Protein AF-A0A0A2DH04-F1 (afdb_monomer_lite)

Structure (mmCIF, N/CA/C/O backbone):
data_AF-A0A0A2DH04-F1
#
_entry.id   AF-A0A0A2DH04-F1
#
loop_
_atom_site.group_PDB
_atom_site.id
_atom_site.type_symbol
_atom_site.label_atom_id
_atom_site.label_alt_id
_atom_site.label_comp_id
_atom_site.label_asym_id
_atom_site.label_entity_id
_atom_site.label_seq_id
_atom_site.pdbx_PDB_ins_code
_atom_site.Cartn_x
_atom_site.Cartn_y
_atom_site.Cartn_z
_atom_site.occupancy
_atom_site.B_iso_or_equiv
_atom_site.auth_seq_id
_atom_site.auth_comp_id
_atom_site.auth_asym_id
_atom_site.auth_atom_id
_atom_site.pdbx_PDB_model_num
ATOM 1 N N . MET A 1 1 ? 26.411 -0.078 15.760 1.00 30.67 1 MET A N 1
ATOM 2 C CA . MET A 1 1 ? 25.286 -0.977 15.422 1.00 30.67 1 MET A CA 1
ATOM 3 C C . MET A 1 1 ? 24.041 -0.116 15.272 1.00 30.67 1 MET A C 1
ATOM 5 O O . MET A 1 1 ? 23.848 0.762 16.101 1.00 30.67 1 MET A O 1
ATOM 9 N N . ALA A 1 2 ? 23.313 -0.258 14.164 1.00 30.38 2 ALA A N 1
ATOM 10 C CA . ALA A 1 2 ? 22.292 0.686 13.708 1.00 30.38 2 ALA A CA 1
ATOM 11 C C . ALA A 1 2 ? 21.068 0.741 14.642 1.00 30.38 2 ALA A C 1
ATOM 13 O O . ALA A 1 2 ? 20.436 -0.281 14.893 1.00 30.38 2 ALA A O 1
ATOM 14 N N . SER A 1 3 ? 20.728 1.934 15.133 1.00 32.66 3 SER A N 1
ATOM 15 C CA . SER A 1 3 ? 19.476 2.204 15.843 1.00 32.66 3 SER A CA 1
ATOM 16 C C . SER A 1 3 ? 18.338 2.388 14.837 1.00 32.66 3 SER A C 1
ATOM 18 O O . SER A 1 3 ? 18.465 3.144 13.871 1.00 32.66 3 SER A O 1
ATOM 20 N N . GLY A 1 4 ? 17.225 1.687 15.057 1.00 40.44 4 GLY A N 1
ATOM 21 C CA . GLY A 1 4 ? 16.024 1.803 14.240 1.00 40.44 4 GLY A CA 1
ATOM 22 C C . GLY A 1 4 ? 15.400 3.189 14.369 1.00 40.44 4 GLY A C 1
ATOM 23 O O . GLY A 1 4 ? 14.859 3.523 15.413 1.00 40.44 4 GLY A O 1
ATOM 24 N N . GLN A 1 5 ? 15.430 3.977 13.295 1.00 38.06 5 GLN A N 1
ATOM 25 C CA . GLN A 1 5 ? 14.697 5.238 13.229 1.00 38.06 5 GLN A CA 1
ATOM 26 C C . GLN A 1 5 ? 13.993 5.356 11.874 1.00 38.06 5 GLN A C 1
ATOM 28 O O . GLN A 1 5 ? 14.537 5.838 10.884 1.00 38.06 5 GLN A O 1
ATOM 33 N N . GLY A 1 6 ? 12.757 4.862 11.844 1.00 28.30 6 GLY A N 1
ATOM 34 C CA . GLY A 1 6 ? 11.781 5.115 10.782 1.00 28.30 6 GLY A CA 1
ATOM 35 C C . GLY A 1 6 ? 10.409 5.539 11.312 1.00 28.30 6 GLY A C 1
ATOM 36 O O . GLY A 1 6 ? 9.510 5.791 10.517 1.00 28.30 6 GLY A O 1
ATOM 37 N N . TYR A 1 7 ? 10.244 5.645 12.634 1.00 34.44 7 TYR A N 1
ATOM 38 C CA . TYR A 1 7 ? 9.087 6.292 13.237 1.00 34.44 7 TYR A CA 1
ATOM 39 C C . TYR A 1 7 ? 9.446 7.748 13.495 1.00 34.44 7 TYR A C 1
ATOM 41 O O . TYR A 1 7 ? 10.378 8.053 14.237 1.00 34.44 7 TYR A O 1
ATOM 49 N N . VAL A 1 8 ? 8.727 8.642 12.825 1.00 35.25 8 VAL A N 1
ATOM 50 C CA . VAL A 1 8 ? 8.743 10.058 13.164 1.00 35.25 8 VAL A CA 1
ATOM 51 C C . VAL A 1 8 ? 8.016 10.177 14.501 1.00 35.25 8 VAL A C 1
ATOM 53 O O . VAL A 1 8 ? 6.792 10.057 14.561 1.00 35.25 8 VAL A O 1
ATOM 56 N N . ASP A 1 9 ? 8.791 10.355 15.569 1.00 34.09 9 ASP A N 1
ATOM 57 C CA . ASP A 1 9 ? 8.315 10.919 16.827 1.00 34.09 9 ASP A CA 1
ATOM 58 C C . ASP A 1 9 ? 7.670 12.259 16.503 1.00 34.09 9 ASP A C 1
ATOM 60 O O . ASP A 1 9 ? 8.375 13.171 16.106 1.00 34.09 9 ASP A O 1
ATOM 64 N N . HIS A 1 10 ? 6.339 12.320 16.552 1.00 32.81 10 HIS A N 1
ATOM 65 C CA . HIS A 1 10 ? 5.496 13.472 16.908 1.00 32.81 10 HIS A CA 1
ATOM 66 C C . HIS A 1 10 ? 4.025 13.045 16.722 1.00 32.81 10 HIS A C 1
ATOM 68 O O . HIS A 1 10 ? 3.291 13.570 15.889 1.00 32.81 10 HIS A O 1
ATOM 74 N N . ALA A 1 11 ? 3.594 12.029 17.481 1.00 34.44 11 ALA A N 1
ATOM 75 C CA . ALA A 1 11 ? 2.216 11.520 17.467 1.00 34.44 11 ALA A CA 1
ATOM 76 C C . ALA A 1 11 ? 1.291 12.202 18.498 1.00 34.44 11 ALA A C 1
ATOM 78 O O . ALA A 1 11 ? 0.144 11.790 18.660 1.00 34.44 11 ALA A O 1
ATOM 79 N N . ALA A 1 12 ? 1.753 13.244 19.191 1.00 36.97 12 ALA A N 1
ATOM 80 C CA . ALA A 1 12 ? 0.974 13.932 20.215 1.00 36.97 12 ALA A CA 1
ATOM 81 C C . ALA A 1 12 ? 0.779 15.411 19.856 1.00 36.97 12 ALA A C 1
ATOM 83 O O . ALA A 1 12 ? 1.735 16.101 19.522 1.00 36.97 12 ALA A O 1
ATOM 84 N N . HIS A 1 13 ? -0.465 15.873 19.995 1.00 33.72 13 HIS A N 1
ATOM 85 C CA . HIS A 1 13 ? -0.948 17.251 19.842 1.00 33.72 13 HIS A CA 1
ATOM 86 C C . HIS A 1 13 ? -1.305 17.721 18.434 1.00 33.72 13 HIS A C 1
ATOM 88 O O . HIS A 1 13 ? -0.770 18.705 17.954 1.00 33.72 13 HIS A O 1
ATOM 94 N N . TRP A 1 14 ? -2.337 17.106 17.858 1.00 30.14 14 TRP A N 1
ATOM 95 C CA . TRP A 1 14 ? -3.587 17.841 17.626 1.00 30.14 14 TRP A CA 1
ATOM 96 C C . TRP A 1 14 ? -4.722 16.917 18.053 1.00 30.14 14 TRP A C 1
ATOM 98 O O . TRP A 1 14 ? -5.092 15.989 17.335 1.00 30.14 14 TRP A O 1
ATOM 108 N N . VAL A 1 15 ? -5.210 17.116 19.280 1.00 36.09 15 VAL A N 1
ATOM 109 C CA .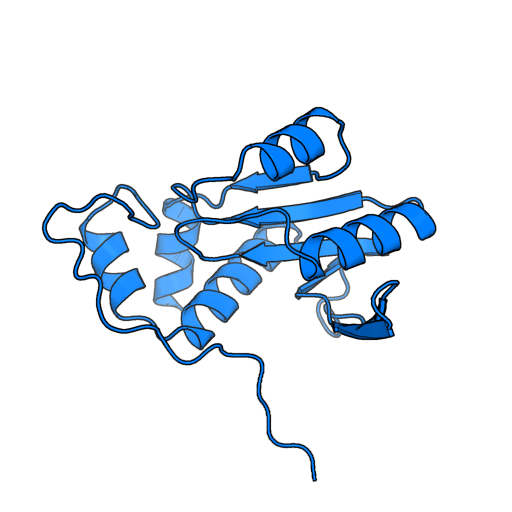 VAL A 1 15 ? -6.477 16.529 19.713 1.00 36.09 15 VAL A CA 1
ATOM 110 C C . VAL A 1 15 ? -7.510 17.061 18.735 1.00 36.09 15 VAL A C 1
ATOM 112 O O . VAL A 1 15 ? -7.796 18.255 18.697 1.00 36.09 15 VAL A O 1
ATOM 115 N N . ASP A 1 16 ? -7.998 16.179 17.879 1.00 42.16 16 ASP A N 1
ATOM 116 C CA . ASP A 1 16 ? -9.098 16.456 16.978 1.00 42.16 16 ASP A CA 1
ATOM 117 C C . ASP A 1 16 ? -10.370 16.532 17.828 1.00 42.16 16 ASP A C 1
ATOM 119 O O . ASP A 1 16 ? -11.126 15.571 17.954 1.00 42.16 16 ASP A O 1
ATOM 123 N N . VAL A 1 17 ? -10.557 17.688 18.473 1.00 37.25 17 VAL A N 1
ATOM 124 C CA . VAL A 1 17 ? -11.704 18.042 19.325 1.00 37.25 17 VAL A CA 1
ATOM 125 C C . VAL A 1 17 ? -13.036 17.964 18.545 1.00 37.25 17 VAL A C 1
ATOM 127 O O . VAL A 1 17 ? -14.104 18.091 19.135 1.00 37.25 17 VAL A O 1
ATOM 130 N N . LEU A 1 18 ? -13.004 17.691 17.231 1.00 37.62 18 LEU A N 1
ATOM 131 C CA . LEU A 1 18 ? -14.164 17.666 16.337 1.00 37.62 18 LEU A CA 1
ATOM 132 C C . LEU A 1 18 ? -14.366 16.346 15.560 1.00 37.62 18 LEU A C 1
ATOM 134 O O . LEU A 1 18 ? -15.359 16.226 14.845 1.00 37.62 18 LEU A O 1
ATOM 138 N N . GLY A 1 19 ? -13.490 15.341 15.687 1.00 41.25 19 GLY A N 1
ATOM 139 C CA . GLY A 1 19 ? -13.644 14.056 14.982 1.00 41.25 19 GLY A CA 1
ATOM 140 C C . GLY A 1 19 ? -13.476 14.124 13.452 1.00 41.25 19 GLY A C 1
ATOM 141 O O . GLY A 1 19 ? -14.138 13.391 12.721 1.00 41.25 19 GLY A O 1
ATOM 142 N N . LEU A 1 20 ? -12.601 14.993 12.950 1.00 48.94 20 LEU A N 1
ATOM 143 C CA . LEU A 1 20 ? -12.352 15.272 11.531 1.00 48.94 20 LEU A CA 1
ATOM 144 C C . LEU A 1 20 ? -11.437 14.293 10.775 1.00 48.94 20 LEU A C 1
ATOM 146 O O . LEU A 1 20 ? -11.343 14.386 9.540 1.00 48.94 20 LEU A O 1
ATOM 150 N N . ALA A 1 21 ? -10.786 13.338 11.433 1.00 60.31 21 ALA A N 1
ATOM 151 C CA . ALA A 1 21 ? -10.159 12.229 10.721 1.00 60.31 21 ALA A CA 1
ATOM 152 C C . ALA A 1 21 ? -10.198 10.924 11.520 1.00 60.31 21 ALA A C 1
ATOM 154 O O . ALA A 1 21 ? -9.394 10.708 12.426 1.00 60.31 21 ALA A O 1
ATOM 155 N N . SER A 1 22 ? -11.121 10.038 11.164 1.00 73.75 22 SER A N 1
ATOM 156 C CA . SER A 1 22 ? -11.145 8.650 11.612 1.00 73.75 22 SER A CA 1
ATOM 157 C C . SER A 1 22 ? -10.453 7.745 10.584 1.00 73.75 22 SER A C 1
ATOM 159 O O . SER A 1 22 ? -10.204 8.149 9.451 1.00 73.75 22 SER A O 1
ATOM 161 N N . HIS A 1 23 ? -10.077 6.536 10.992 1.00 83.44 23 HIS A N 1
ATOM 162 C CA . HIS A 1 23 ? -9.677 5.470 10.070 1.00 83.44 23 HIS A CA 1
ATOM 163 C C . HIS A 1 23 ? -10.909 4.755 9.491 1.00 83.44 23 HIS A C 1
ATOM 165 O O . HIS A 1 23 ? -10.858 4.253 8.371 1.00 83.44 23 HIS A O 1
ATOM 171 N N . VAL A 1 24 ? -12.003 4.727 10.261 1.00 89.31 24 VAL A N 1
ATOM 172 C CA . VAL A 1 24 ? -13.284 4.071 9.956 1.00 89.31 24 VAL A CA 1
ATOM 173 C C . VAL A 1 24 ? -14.456 4.959 10.406 1.00 89.31 24 VAL A C 1
ATOM 175 O O . VAL A 1 24 ? -14.287 5.820 11.270 1.00 89.31 24 VAL A O 1
ATOM 178 N N . LYS A 1 25 ? -15.662 4.766 9.872 1.00 89.06 25 LYS A N 1
ATOM 179 C CA . LYS A 1 25 ? -16.884 5.469 10.307 1.00 89.06 25 LYS A CA 1
ATOM 180 C C . LYS A 1 25 ? -17.449 4.895 11.605 1.00 89.06 25 LYS A C 1
ATOM 182 O O . LYS A 1 25 ? -18.000 5.641 12.419 1.00 89.06 25 LYS A O 1
ATOM 187 N N . ASN A 1 26 ? -17.318 3.585 11.827 1.00 91.50 26 ASN A N 1
ATOM 188 C CA . A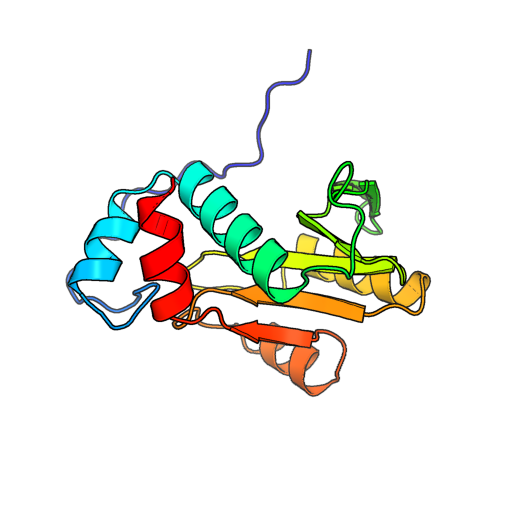SN A 1 26 ? -17.796 2.949 13.054 1.00 91.50 26 ASN A CA 1
ATOM 189 C C . ASN A 1 26 ? -17.025 3.452 14.291 1.00 91.50 26 ASN A C 1
ATOM 191 O O . ASN A 1 26 ? -15.847 3.157 14.477 1.00 91.50 26 ASN A O 1
ATOM 195 N N . LYS A 1 27 ? -17.713 4.169 15.189 1.00 89.81 27 LYS A N 1
ATOM 196 C CA . LYS A 1 27 ? -17.101 4.789 16.378 1.00 89.81 27 LYS A CA 1
ATOM 197 C C . LYS A 1 27 ? -16.522 3.785 17.379 1.00 89.81 27 LYS A C 1
ATOM 199 O O . LYS A 1 27 ? -15.527 4.096 18.026 1.00 89.81 27 LYS A O 1
ATOM 204 N N . GLN A 1 28 ? -17.133 2.611 17.544 1.00 90.94 28 GLN A N 1
ATOM 205 C CA . GLN A 1 28 ? -16.620 1.589 18.462 1.00 90.94 28 GLN A CA 1
ATOM 206 C C . GLN A 1 28 ? -15.343 0.962 17.903 1.00 90.94 28 GLN A C 1
ATOM 208 O O . GLN A 1 28 ? -14.350 0.860 18.620 1.00 90.94 28 GLN A O 1
ATOM 213 N N . LEU A 1 29 ? -15.348 0.625 16.614 1.00 91.38 29 LEU A N 1
ATOM 214 C CA . LEU A 1 29 ? -14.169 0.115 15.923 1.00 91.38 29 LEU A CA 1
ATOM 215 C C . LEU A 1 29 ? -13.044 1.160 15.894 1.00 91.38 29 LEU A C 1
ATOM 217 O O . LEU A 1 29 ? -11.891 0.838 16.156 1.00 91.38 29 LEU A O 1
ATOM 221 N N . GLN A 1 30 ? -13.383 2.433 15.676 1.00 91.25 30 GLN A N 1
ATOM 222 C CA . GLN A 1 30 ? -12.434 3.543 15.739 1.00 91.25 30 GLN A CA 1
ATOM 223 C C . GLN A 1 30 ? -11.746 3.635 17.109 1.00 91.25 30 GLN A C 1
ATOM 225 O O . GLN A 1 30 ? -10.535 3.815 17.157 1.00 91.25 30 GLN A O 1
ATOM 230 N N . ARG A 1 31 ? -12.479 3.451 18.217 1.00 90.38 31 ARG A N 1
ATOM 231 C CA . ARG A 1 31 ? -11.881 3.421 19.566 1.00 90.38 31 ARG A CA 1
ATOM 232 C C . ARG A 1 31 ? -10.904 2.262 19.748 1.00 90.38 31 ARG A C 1
ATOM 234 O O . ARG A 1 31 ? -9.864 2.455 20.365 1.00 90.38 31 ARG A O 1
ATOM 241 N N . GLN A 1 32 ? -11.223 1.082 19.213 1.00 92.12 32 GLN A N 1
ATOM 242 C CA . GLN A 1 32 ? -10.310 -0.065 19.253 1.00 92.12 32 GLN A CA 1
ATOM 243 C C . GLN A 1 32 ? -9.035 0.227 18.457 1.00 92.12 32 GLN A C 1
ATOM 245 O O . GLN A 1 32 ? -7.938 0.004 18.952 1.00 92.12 32 GLN A O 1
ATOM 250 N N . ILE A 1 33 ? -9.173 0.809 17.263 1.00 89.19 33 ILE A N 1
ATOM 251 C CA . ILE A 1 33 ? -8.044 1.242 16.432 1.00 89.19 33 ILE A CA 1
ATOM 252 C C . ILE A 1 33 ? -7.200 2.302 17.148 1.00 89.19 33 ILE A C 1
ATOM 254 O O . ILE A 1 33 ? -5.976 2.248 17.090 1.00 89.19 33 ILE A O 1
ATOM 258 N N . ASP A 1 34 ? -7.818 3.287 17.799 1.00 88.69 34 ASP A N 1
ATOM 259 C CA . ASP A 1 34 ? -7.095 4.357 18.493 1.00 88.69 34 ASP A CA 1
ATOM 260 C C . ASP A 1 34 ? -6.299 3.851 19.701 1.00 88.69 34 ASP A C 1
ATOM 262 O O . ASP A 1 34 ? -5.286 4.457 20.042 1.00 88.69 34 ASP A O 1
ATOM 266 N N . ALA A 1 35 ? -6.701 2.721 20.289 1.00 89.81 35 ALA A N 1
ATOM 267 C CA . ALA A 1 35 ? -5.951 2.042 21.342 1.00 89.81 35 ALA A CA 1
ATOM 268 C C . ALA A 1 35 ? -4.726 1.258 20.825 1.00 89.81 35 ALA A C 1
ATOM 270 O O . ALA A 1 35 ? -3.871 0.878 21.624 1.00 89.81 35 ALA A O 1
ATOM 271 N N . LEU A 1 36 ? -4.616 1.017 19.512 1.00 87.12 36 LEU A N 1
ATOM 272 C CA . LEU A 1 36 ? -3.472 0.320 18.925 1.00 87.12 36 LEU A CA 1
ATOM 273 C C . LEU A 1 36 ? -2.243 1.227 18.829 1.00 87.12 36 LEU A C 1
ATOM 275 O O . LEU A 1 36 ? -2.317 2.385 18.402 1.00 87.12 36 LEU A O 1
ATOM 279 N N . THR A 1 37 ? -1.079 0.647 19.109 1.00 88.00 37 THR A N 1
ATOM 280 C CA . THR A 1 37 ? 0.216 1.270 18.816 1.00 88.00 37 THR A CA 1
ATOM 281 C C . THR A 1 37 ? 0.417 1.445 17.303 1.00 88.00 37 THR A C 1
ATOM 283 O O . THR A 1 37 ? -0.192 0.727 16.500 1.00 88.00 37 THR A O 1
ATOM 286 N N . PRO A 1 38 ? 1.301 2.359 16.866 1.00 84.00 38 PRO A N 1
ATOM 287 C CA . PRO A 1 38 ? 1.652 2.490 15.451 1.00 84.00 38 PRO A CA 1
ATOM 288 C C . PRO A 1 38 ? 2.097 1.168 14.806 1.00 84.00 38 PRO A C 1
ATOM 290 O O . PRO A 1 38 ? 1.709 0.874 13.677 1.00 84.00 38 PRO A O 1
ATOM 293 N N . GLN A 1 39 ? 2.845 0.342 15.540 1.00 84.50 39 GLN A N 1
ATOM 294 C CA . GLN A 1 39 ? 3.315 -0.965 15.087 1.00 84.50 39 GLN A CA 1
ATOM 295 C C . GLN A 1 39 ? 2.149 -1.939 14.883 1.00 84.50 39 GLN A C 1
ATOM 297 O O . GLN A 1 39 ? 2.073 -2.584 13.840 1.00 84.50 39 GLN A O 1
ATOM 302 N N . GLN A 1 40 ? 1.204 -1.996 15.827 1.00 89.44 40 GLN A N 1
ATOM 303 C CA . GLN A 1 40 ? -0.000 -2.824 15.697 1.00 89.44 40 GLN A CA 1
ATOM 304 C C . GLN A 1 40 ? -0.889 -2.370 14.535 1.00 89.44 40 GLN A C 1
ATOM 306 O O . GLN A 1 40 ? -1.443 -3.208 13.833 1.00 89.44 40 GLN A O 1
ATOM 311 N N . LYS A 1 41 ? -0.991 -1.061 14.272 1.00 88.31 41 LYS A N 1
ATOM 312 C CA . LYS A 1 41 ? -1.701 -0.543 13.087 1.00 88.31 41 LYS A CA 1
ATOM 313 C C . LYS A 1 41 ? -1.027 -0.966 11.780 1.00 88.31 41 LYS A C 1
ATOM 315 O O . LYS A 1 41 ? -1.720 -1.270 10.812 1.00 88.31 41 LYS A O 1
ATOM 320 N N . GLY A 1 42 ? 0.307 -1.001 11.754 1.00 86.81 42 GLY A N 1
ATOM 321 C CA . GLY A 1 42 ? 1.071 -1.557 10.635 1.00 86.81 42 GLY A CA 1
ATOM 322 C C . GLY A 1 42 ? 0.773 -3.043 10.424 1.00 86.81 42 GLY A C 1
ATOM 323 O O . GLY A 1 42 ? 0.375 -3.433 9.331 1.00 86.81 42 GLY A O 1
ATOM 324 N N . ALA A 1 43 ? 0.865 -3.847 11.487 1.00 90.62 43 ALA A N 1
ATOM 325 C CA . ALA A 1 43 ? 0.578 -5.283 11.442 1.00 90.62 43 ALA A CA 1
ATOM 326 C C . ALA A 1 43 ? -0.872 -5.589 11.024 1.00 90.62 43 ALA A C 1
ATOM 328 O O . ALA A 1 43 ? -1.102 -6.483 10.213 1.00 90.62 43 ALA A O 1
ATOM 329 N N . LEU A 1 44 ? -1.839 -4.808 11.516 1.00 91.88 44 LEU A N 1
ATOM 330 C CA . LEU A 1 44 ? -3.241 -4.870 11.099 1.00 91.88 44 LEU A CA 1
ATOM 331 C C . LEU A 1 44 ? -3.379 -4.680 9.585 1.00 91.88 44 LEU A C 1
ATOM 333 O O . LEU A 1 44 ? -4.050 -5.462 8.915 1.00 91.88 44 LEU A O 1
ATOM 337 N N . GLY A 1 45 ? -2.742 -3.634 9.051 1.00 91.81 45 GLY A N 1
ATOM 338 C CA . GLY A 1 45 ? -2.786 -3.331 7.627 1.00 91.81 45 GLY A CA 1
ATOM 339 C C . GLY A 1 45 ? -2.153 -4.426 6.773 1.00 91.81 45 GLY A C 1
ATOM 340 O O . GLY A 1 45 ? -2.747 -4.833 5.775 1.00 91.81 45 GLY A O 1
ATOM 341 N N . GLU A 1 46 ? -0.995 -4.938 7.190 1.00 93.00 46 GLU A N 1
ATOM 342 C CA . GLU A 1 46 ? -0.307 -6.035 6.508 1.00 93.00 46 GLU A CA 1
ATOM 343 C C . GLU A 1 46 ? -1.120 -7.334 6.541 1.00 93.00 46 GLU A C 1
ATOM 345 O O . GLU A 1 46 ? -1.233 -7.994 5.514 1.00 93.00 46 GLU A O 1
ATOM 350 N N . SER A 1 47 ? -1.736 -7.684 7.674 1.00 94.81 47 SER A N 1
ATOM 351 C CA . SER A 1 47 ? -2.578 -8.883 7.785 1.00 94.81 47 SER A CA 1
ATOM 352 C C . SER A 1 47 ? -3.774 -8.820 6.835 1.00 94.81 47 SER A C 1
ATOM 354 O O . SER A 1 47 ? -4.033 -9.769 6.104 1.00 94.81 47 SER A O 1
ATOM 356 N N . ILE A 1 48 ? -4.462 -7.676 6.771 1.00 95.44 48 ILE A N 1
ATOM 357 C CA . ILE A 1 48 ? -5.587 -7.495 5.843 1.00 95.44 48 ILE A CA 1
ATOM 358 C C . ILE A 1 48 ? -5.111 -7.549 4.385 1.00 95.44 48 ILE A C 1
ATOM 360 O O . ILE A 1 48 ? -5.813 -8.079 3.523 1.00 95.44 48 ILE A O 1
ATOM 364 N N . ALA A 1 49 ? -3.927 -7.009 4.083 1.00 94.62 49 ALA A N 1
ATOM 365 C CA . ALA A 1 49 ? -3.357 -7.110 2.745 1.00 94.62 49 ALA A CA 1
ATOM 366 C C . ALA A 1 49 ? -3.003 -8.560 2.388 1.00 94.62 49 ALA A C 1
ATOM 368 O O . ALA A 1 49 ? -3.322 -8.990 1.284 1.00 94.62 49 ALA A O 1
ATOM 369 N N . LYS A 1 50 ? -2.434 -9.340 3.314 1.00 95.50 50 LYS A N 1
ATOM 370 C CA . LYS A 1 50 ? -2.171 -10.773 3.103 1.00 95.50 50 LYS A CA 1
ATOM 371 C C . LYS A 1 50 ? -3.451 -11.531 2.767 1.00 95.50 50 LYS A C 1
ATOM 373 O O . LYS A 1 50 ? -3.465 -12.254 1.779 1.00 95.50 50 LYS A O 1
ATOM 378 N N . ASP A 1 51 ? -4.539 -11.274 3.490 1.00 95.06 51 ASP A N 1
ATOM 379 C CA . ASP A 1 51 ? -5.846 -11.864 3.178 1.00 95.06 51 ASP A CA 1
ATOM 380 C C . ASP A 1 51 ? -6.366 -11.423 1.799 1.00 95.06 51 ASP A C 1
ATOM 382 O O . ASP A 1 51 ? -6.908 -12.221 1.038 1.00 95.06 51 ASP A O 1
ATOM 386 N N . THR A 1 52 ? -6.184 -10.145 1.453 1.00 95.75 52 THR A N 1
ATOM 387 C CA . THR A 1 52 ? -6.632 -9.573 0.170 1.00 95.75 52 THR A CA 1
ATOM 388 C C . THR A 1 52 ? -5.900 -10.193 -1.024 1.00 95.75 52 THR A C 1
ATOM 390 O O . THR A 1 52 ? -6.495 -10.390 -2.083 1.00 95.75 52 THR A O 1
ATOM 393 N N . PHE A 1 53 ? -4.615 -10.508 -0.856 1.00 97.12 53 PHE A N 1
ATOM 394 C CA . PHE A 1 53 ? -3.749 -11.076 -1.891 1.00 97.12 53 PHE A CA 1
ATOM 395 C C . PHE A 1 53 ? -3.439 -12.562 -1.658 1.00 97.12 53 PHE A C 1
ATOM 397 O O . PHE A 1 53 ? -2.443 -13.069 -2.174 1.00 97.12 53 PHE A O 1
ATOM 404 N N . ALA A 1 54 ? -4.273 -13.272 -0.894 1.00 96.62 54 ALA A N 1
ATOM 405 C CA . ALA A 1 54 ? -4.047 -14.673 -0.548 1.00 96.62 54 ALA A CA 1
ATOM 406 C C . ALA A 1 54 ? -3.794 -15.541 -1.796 1.00 96.62 54 ALA A C 1
ATOM 408 O O . ALA A 1 54 ? -4.456 -15.391 -2.827 1.00 96.62 54 ALA A O 1
ATOM 409 N N . GLY A 1 55 ? -2.800 -16.431 -1.710 1.00 97.00 55 GLY A N 1
ATOM 410 C CA . GLY A 1 55 ? -2.377 -17.299 -2.815 1.00 97.00 55 GLY A CA 1
ATOM 411 C C . GLY A 1 55 ? -1.586 -16.608 -3.936 1.00 97.00 55 GLY A C 1
ATOM 412 O O . GLY A 1 55 ? -1.230 -17.264 -4.913 1.00 97.00 55 GLY A O 1
ATOM 413 N N . GLN A 1 56 ? -1.296 -15.306 -3.825 1.00 97.88 56 GLN A N 1
ATOM 414 C CA . GLN A 1 56 ? -0.568 -14.544 -4.851 1.00 97.88 56 GLN A CA 1
ATOM 415 C C . GLN A 1 56 ? 0.867 -14.182 -4.454 1.00 97.88 56 GLN A C 1
ATOM 417 O O . GLN A 1 56 ? 1.531 -13.477 -5.207 1.00 97.88 56 GLN A O 1
ATOM 422 N N . PHE A 1 57 ? 1.357 -14.639 -3.304 1.00 97.62 57 PHE A N 1
ATOM 423 C CA . PHE A 1 57 ? 2.712 -14.387 -2.805 1.00 97.62 57 PHE A CA 1
ATOM 424 C C . PHE A 1 57 ? 3.254 -15.626 -2.078 1.00 97.62 57 PHE A C 1
ATOM 426 O O . PHE A 1 57 ? 2.487 -16.530 -1.745 1.00 97.62 57 PHE A O 1
ATOM 433 N N . ASP A 1 58 ? 4.563 -15.668 -1.825 1.00 95.44 58 ASP A N 1
ATOM 434 C CA . ASP A 1 58 ? 5.170 -16.674 -0.947 1.00 95.44 58 ASP A CA 1
ATOM 435 C C . ASP A 1 58 ? 4.861 -16.337 0.519 1.00 95.44 58 ASP A C 1
ATOM 437 O O . ASP A 1 58 ? 5.397 -15.377 1.074 1.00 95.44 58 ASP A O 1
ATOM 441 N N . GLU A 1 59 ? 3.997 -17.125 1.161 1.00 92.81 59 GLU A N 1
ATOM 442 C CA . GLU A 1 59 ? 3.615 -16.922 2.563 1.00 92.81 59 GLU A CA 1
ATOM 443 C C . GLU A 1 59 ? 4.790 -17.051 3.540 1.00 92.81 59 GLU A C 1
ATOM 445 O O . GLU A 1 59 ? 4.784 -16.395 4.585 1.00 92.81 59 GLU A O 1
ATOM 450 N N . ALA A 1 60 ? 5.810 -17.848 3.205 1.00 92.88 60 ALA A N 1
ATOM 451 C CA . ALA A 1 60 ? 6.995 -17.996 4.041 1.00 92.88 60 ALA A CA 1
ATOM 452 C C . ALA A 1 60 ? 7.917 -16.771 3.940 1.00 92.88 60 ALA A C 1
ATOM 454 O O . ALA A 1 60 ? 8.560 -16.403 4.924 1.00 92.88 60 ALA A O 1
ATOM 455 N N . ASN A 1 61 ? 7.958 -16.118 2.774 1.00 93.31 61 ASN A N 1
ATOM 456 C CA . ASN A 1 61 ? 8.824 -14.969 2.502 1.00 93.31 61 ASN A CA 1
ATOM 457 C C . ASN A 1 61 ? 8.067 -13.848 1.768 1.00 93.31 61 ASN A C 1
ATOM 459 O O . ASN A 1 61 ? 8.397 -13.510 0.630 1.00 93.31 61 ASN A O 1
ATOM 463 N N . PRO A 1 62 ? 7.074 -13.210 2.412 1.00 93.75 62 PRO A N 1
ATOM 464 C CA . PRO A 1 62 ? 6.200 -12.258 1.732 1.00 93.75 62 PRO A CA 1
ATOM 465 C C . PRO A 1 62 ? 6.907 -10.949 1.369 1.00 93.75 62 PRO A C 1
ATOM 467 O O . PRO A 1 62 ? 6.430 -10.218 0.510 1.00 93.75 62 PRO A O 1
ATOM 470 N N . ARG A 1 63 ? 8.024 -10.612 2.023 1.00 95.06 63 ARG A N 1
ATOM 471 C CA . ARG A 1 63 ? 8.713 -9.327 1.857 1.00 95.06 63 ARG A CA 1
ATOM 472 C C . ARG A 1 63 ? 9.941 -9.470 0.969 1.00 95.06 63 ARG A C 1
ATOM 474 O O . ARG A 1 63 ? 10.738 -10.382 1.164 1.00 95.06 63 ARG A O 1
ATOM 481 N N . SER A 1 64 ? 10.157 -8.499 0.089 1.00 93.25 64 SER A N 1
ATOM 482 C CA . SER A 1 64 ? 11.404 -8.345 -0.658 1.00 93.25 64 SER A CA 1
ATOM 483 C C . SER A 1 64 ? 12.067 -7.007 -0.341 1.00 93.25 64 SER A C 1
ATOM 485 O O . SER A 1 64 ? 11.444 -6.091 0.207 1.00 93.25 64 SER A O 1
ATOM 487 N N . SER A 1 65 ? 13.354 -6.895 -0.672 1.00 95.50 65 SER A N 1
ATOM 488 C CA . SER A 1 65 ? 14.107 -5.649 -0.556 1.00 95.50 65 SER A CA 1
ATOM 489 C C . SER A 1 65 ? 14.648 -5.202 -1.906 1.00 95.50 65 SER A C 1
ATOM 491 O O . SER A 1 65 ? 15.138 -6.037 -2.664 1.00 95.50 65 SER A O 1
ATOM 493 N N . TYR A 1 66 ? 14.651 -3.896 -2.167 1.00 92.62 66 TYR A N 1
ATOM 494 C CA . TYR A 1 66 ? 15.181 -3.317 -3.404 1.00 92.62 66 TYR A CA 1
ATOM 495 C C . TYR A 1 66 ? 15.959 -2.022 -3.143 1.00 92.62 66 TYR A C 1
ATOM 497 O O . TYR A 1 66 ? 15.756 -1.331 -2.137 1.00 92.62 66 TYR A O 1
ATOM 505 N N . ALA A 1 67 ? 16.865 -1.691 -4.065 1.00 93.88 67 ALA A N 1
ATOM 506 C CA . ALA A 1 67 ? 17.580 -0.421 -4.075 1.00 93.88 67 ALA A CA 1
ATOM 507 C C . ALA A 1 67 ? 16.719 0.634 -4.780 1.00 93.88 67 ALA A C 1
ATOM 509 O O . ALA A 1 67 ? 16.497 0.562 -5.986 1.00 93.88 67 ALA A O 1
ATOM 510 N N . ALA A 1 68 ? 16.208 1.607 -4.030 1.00 91.06 68 ALA A N 1
ATOM 511 C CA . ALA A 1 68 ? 15.339 2.629 -4.591 1.00 91.06 68 ALA A CA 1
ATOM 512 C C . ALA A 1 68 ? 16.104 3.704 -5.369 1.00 91.06 68 ALA A C 1
ATOM 514 O O . ALA A 1 68 ? 17.258 4.014 -5.072 1.00 91.06 68 ALA A O 1
ATOM 515 N N . ILE A 1 69 ? 15.396 4.381 -6.278 1.00 88.69 69 ILE A N 1
ATOM 516 C CA . ILE A 1 69 ? 15.901 5.551 -7.015 1.00 88.69 69 ILE A CA 1
ATOM 517 C C . ILE A 1 69 ? 16.329 6.704 -6.095 1.00 88.69 69 ILE A C 1
ATOM 519 O O . ILE A 1 69 ? 17.166 7.519 -6.470 1.00 88.69 69 ILE A O 1
ATOM 523 N N . SER A 1 70 ? 15.791 6.766 -4.873 1.00 86.06 70 SER A N 1
ATOM 524 C CA . SER A 1 70 ? 16.225 7.712 -3.842 1.00 86.06 70 SER A CA 1
ATOM 525 C C . SER A 1 70 ? 17.575 7.368 -3.194 1.00 86.06 70 SER A C 1
ATOM 527 O O . SER A 1 70 ? 18.028 8.103 -2.317 1.00 86.06 70 SER A O 1
ATOM 529 N N . GLY A 1 71 ? 18.202 6.248 -3.571 1.00 87.94 71 GLY A N 1
ATOM 530 C CA . GLY A 1 71 ? 19.440 5.733 -2.980 1.00 87.94 71 GLY A CA 1
ATOM 531 C C . GLY A 1 71 ? 19.242 4.981 -1.658 1.00 87.94 71 GLY A C 1
ATOM 532 O O . GLY A 1 71 ? 20.217 4.597 -1.018 1.00 87.94 71 GLY A O 1
ATOM 533 N N . LYS A 1 72 ? 17.993 4.773 -1.223 1.00 90.19 72 LYS A N 1
ATOM 534 C CA . LYS A 1 72 ? 17.659 4.043 0.009 1.00 90.19 72 LYS A CA 1
ATOM 535 C C . LYS A 1 72 ? 17.329 2.585 -0.292 1.00 90.19 72 LYS A C 1
ATOM 537 O O . LYS A 1 72 ? 16.602 2.303 -1.240 1.00 90.19 72 LYS A O 1
ATOM 542 N N . THR A 1 73 ? 17.753 1.669 0.573 1.00 93.38 73 THR A N 1
ATOM 543 C CA . THR A 1 73 ? 17.198 0.310 0.579 1.00 93.38 73 THR A CA 1
ATOM 544 C C . THR A 1 73 ? 15.778 0.350 1.132 1.00 93.38 73 THR A C 1
ATOM 546 O O . THR A 1 73 ? 15.527 0.936 2.190 1.00 93.38 73 THR A O 1
ATOM 549 N N . ARG A 1 74 ? 14.839 -0.256 0.409 1.00 92.81 74 ARG A N 1
ATOM 550 C CA . ARG A 1 74 ? 13.435 -0.385 0.805 1.00 92.81 74 ARG A CA 1
ATOM 551 C C . ARG A 1 74 ? 13.096 -1.845 1.038 1.00 92.81 74 ARG A C 1
ATOM 553 O O . ARG A 1 74 ? 13.733 -2.719 0.462 1.00 92.81 74 ARG A O 1
ATOM 560 N N . ILE A 1 75 ? 12.102 -2.076 1.885 1.00 93.88 75 ILE A N 1
ATOM 561 C CA . ILE A 1 75 ? 11.514 -3.388 2.147 1.00 93.88 75 ILE A CA 1
ATOM 562 C C .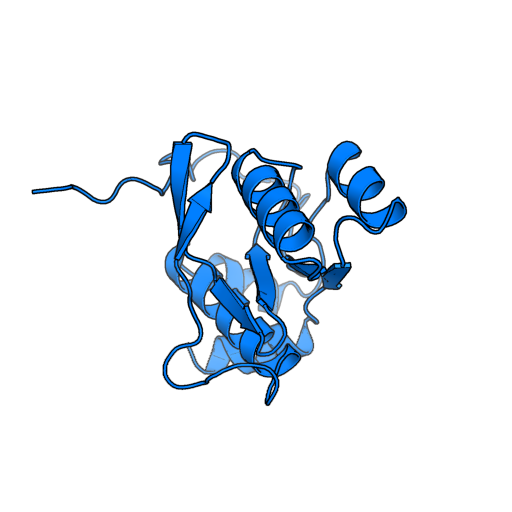 ILE A 1 75 ? 10.017 -3.236 1.903 1.00 93.88 75 ILE A C 1
ATOM 564 O O . ILE A 1 75 ? 9.428 -2.290 2.425 1.00 93.88 75 ILE A O 1
ATOM 568 N N . THR A 1 76 ? 9.442 -4.122 1.096 1.00 94.12 76 THR A N 1
ATOM 569 C CA . THR A 1 76 ? 8.003 -4.147 0.807 1.00 94.12 76 THR A CA 1
ATOM 570 C C . THR A 1 76 ? 7.223 -4.736 1.977 1.00 94.12 76 THR A C 1
ATOM 572 O O . THR A 1 76 ? 7.746 -5.616 2.664 1.00 94.12 76 THR A O 1
ATOM 575 N N . ASP A 1 77 ? 5.945 -4.385 2.121 1.00 94.38 77 ASP A N 1
ATOM 576 C CA . ASP A 1 77 ? 5.048 -5.138 3.010 1.00 94.38 77 ASP A CA 1
ATOM 577 C C . ASP A 1 77 ? 4.723 -6.522 2.421 1.00 94.38 77 ASP A C 1
ATOM 579 O O . ASP A 1 77 ? 4.790 -7.520 3.138 1.00 94.38 77 ASP A O 1
ATOM 583 N N . ILE A 1 78 ? 4.418 -6.593 1.115 1.00 96.88 78 ILE A N 1
ATOM 584 C CA . ILE A 1 78 ? 4.257 -7.853 0.367 1.00 96.88 78 ILE A CA 1
ATOM 585 C C . ILE A 1 78 ? 4.813 -7.691 -1.057 1.00 96.88 78 ILE A C 1
ATOM 587 O O . ILE A 1 78 ? 4.647 -6.646 -1.685 1.00 96.88 78 ILE A O 1
ATOM 591 N N . THR A 1 79 ? 5.450 -8.734 -1.580 1.00 97.94 79 THR A N 1
ATOM 592 C CA . THR A 1 79 ? 5.798 -8.901 -2.995 1.00 97.94 79 THR A CA 1
ATOM 593 C C . THR A 1 79 ? 5.016 -10.077 -3.558 1.00 97.94 79 THR A C 1
ATOM 595 O O . THR A 1 79 ? 5.081 -11.182 -3.026 1.00 97.94 79 THR A O 1
ATOM 598 N N . LEU A 1 80 ? 4.254 -9.836 -4.621 1.00 98.19 80 LEU A N 1
ATOM 599 C CA . LEU A 1 80 ? 3.466 -10.870 -5.282 1.00 98.19 80 LEU A CA 1
ATOM 600 C C . LEU A 1 80 ? 4.343 -11.712 -6.221 1.00 98.19 80 LEU A C 1
ATOM 602 O O . LEU A 1 80 ? 5.402 -11.280 -6.672 1.00 98.19 80 LEU A O 1
ATOM 606 N N . ASN A 1 81 ? 3.864 -12.900 -6.584 1.00 97.00 81 ASN A N 1
ATOM 607 C CA . ASN A 1 81 ? 4.553 -13.859 -7.454 1.00 97.00 81 ASN A CA 1
ATOM 608 C C . ASN A 1 81 ? 4.878 -13.287 -8.846 1.00 97.00 81 ASN A C 1
ATOM 610 O O . ASN A 1 81 ? 5.804 -13.746 -9.510 1.00 97.00 81 ASN A O 1
ATOM 614 N N . ASN A 1 82 ? 4.130 -12.274 -9.292 1.00 96.62 82 ASN A N 1
ATOM 615 C CA . ASN A 1 82 ? 4.365 -11.546 -10.539 1.00 96.62 82 ASN A CA 1
ATOM 616 C C . ASN A 1 82 ? 5.233 -10.284 -10.359 1.00 96.62 82 ASN A C 1
ATOM 618 O O . ASN A 1 82 ? 5.216 -9.427 -11.237 1.00 96.62 82 ASN A O 1
ATOM 622 N N . GLN A 1 83 ? 5.945 -10.163 -9.233 1.00 96.56 83 GLN A N 1
ATOM 623 C CA . GLN A 1 83 ? 6.797 -9.026 -8.850 1.00 96.56 83 GLN A CA 1
ATOM 624 C C . GLN A 1 83 ? 6.034 -7.736 -8.509 1.00 96.56 83 GLN A C 1
ATOM 626 O O . GLN A 1 83 ? 6.641 -6.721 -8.185 1.00 96.56 83 GLN A O 1
ATOM 631 N N . SER A 1 84 ? 4.697 -7.749 -8.504 1.00 98.06 84 SER A N 1
ATOM 632 C CA . SER A 1 84 ? 3.941 -6.591 -8.027 1.00 98.06 84 SER A CA 1
ATOM 633 C C . SER A 1 84 ? 4.248 -6.305 -6.558 1.00 98.06 84 SER A C 1
ATOM 635 O O . SER A 1 84 ? 4.333 -7.212 -5.727 1.00 98.06 84 SER A O 1
ATOM 637 N N . ILE A 1 85 ? 4.351 -5.023 -6.227 1.00 98.06 85 ILE A N 1
ATOM 638 C CA . ILE A 1 85 ? 4.621 -4.555 -4.867 1.00 98.06 85 ILE A CA 1
ATOM 639 C C . ILE A 1 85 ? 3.301 -4.182 -4.212 1.00 98.06 85 ILE A C 1
ATOM 641 O O . ILE A 1 85 ? 2.521 -3.425 -4.788 1.00 98.06 85 ILE A O 1
ATOM 645 N N . VAL A 1 86 ? 3.074 -4.653 -2.989 1.00 98.19 86 VAL A N 1
ATOM 646 C CA . VAL A 1 86 ? 1.966 -4.213 -2.142 1.00 98.19 86 VAL A CA 1
ATOM 647 C C . VAL A 1 86 ? 2.522 -3.456 -0.946 1.00 98.19 86 VAL A C 1
ATOM 649 O O . VAL A 1 86 ? 3.389 -3.942 -0.219 1.00 98.19 86 VAL A O 1
ATOM 652 N N . GLU A 1 87 ? 1.990 -2.261 -0.730 1.00 96.56 87 GLU A N 1
ATOM 653 C CA . GLU A 1 87 ? 2.303 -1.405 0.406 1.00 96.56 87 GLU A CA 1
ATOM 654 C C . GLU A 1 87 ? 1.024 -1.028 1.139 1.00 96.56 87 GLU A C 1
ATOM 656 O O . GLU A 1 87 ? 0.016 -0.643 0.542 1.00 96.56 87 GLU A O 1
ATOM 661 N N . THR A 1 88 ? 1.075 -1.103 2.459 1.00 95.75 88 THR A N 1
ATOM 662 C CA . THR A 1 88 ? -0.056 -0.861 3.342 1.00 95.75 88 THR A CA 1
ATOM 663 C C . THR A 1 88 ? 0.168 0.417 4.134 1.00 95.75 88 THR A C 1
ATOM 665 O O . THR A 1 88 ? 1.278 0.738 4.573 1.00 95.75 88 THR A O 1
ATOM 668 N N . LYS A 1 89 ? -0.886 1.222 4.274 1.00 90.50 89 LYS A N 1
ATOM 669 C CA . LYS A 1 89 ? -0.841 2.487 5.013 1.00 90.50 89 LYS A CA 1
ATOM 670 C C . LYS A 1 89 ? -2.111 2.651 5.835 1.00 90.50 89 LYS A C 1
ATOM 672 O O . LYS A 1 89 ? -3.140 3.132 5.359 1.00 90.50 89 LYS A O 1
ATOM 677 N N . PHE A 1 90 ? -2.016 2.294 7.112 1.00 88.31 90 PHE A N 1
ATOM 678 C CA . PHE A 1 90 ? -3.099 2.470 8.074 1.00 88.31 90 PHE A CA 1
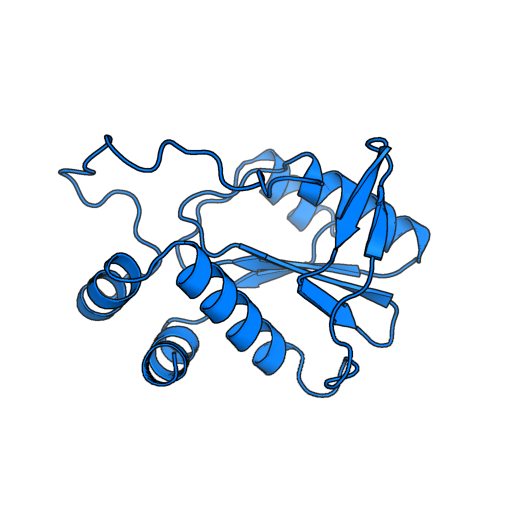ATOM 679 C C . PHE A 1 90 ? -3.052 3.870 8.709 1.00 88.31 90 PHE A C 1
ATOM 681 O O . PHE A 1 90 ? -2.762 4.052 9.890 1.00 88.31 90 PHE A O 1
ATOM 688 N N . VAL A 1 91 ? -3.291 4.898 7.893 1.00 87.56 91 VAL A N 1
ATOM 689 C CA . VAL A 1 91 ? -3.145 6.314 8.272 1.00 87.56 91 VAL A CA 1
ATOM 690 C C . VAL A 1 91 ? -4.394 7.120 7.938 1.00 87.56 91 VAL A C 1
ATOM 692 O O . VAL A 1 91 ? -5.188 6.742 7.085 1.00 87.56 91 VAL A O 1
ATOM 695 N N . LYS A 1 92 ? -4.567 8.267 8.592 1.00 87.88 92 LYS A N 1
ATOM 696 C CA . LYS A 1 92 ? -5.697 9.180 8.348 1.00 87.88 92 LYS A CA 1
ATOM 697 C C . LYS A 1 92 ? -5.564 9.970 7.043 1.00 87.88 92 LYS A C 1
ATOM 699 O O . LYS A 1 92 ? -6.558 10.326 6.418 1.00 87.88 92 LYS A O 1
ATOM 704 N N . LYS A 1 93 ? -4.330 10.263 6.629 1.00 91.00 93 LYS A N 1
ATOM 705 C CA . LYS A 1 93 ? -4.015 10.987 5.396 1.00 91.00 93 LYS A CA 1
ATOM 706 C C . LYS A 1 93 ? -2.792 10.365 4.744 1.00 91.00 93 LYS A C 1
ATOM 708 O O . LYS A 1 93 ? -1.805 10.123 5.431 1.00 91.00 93 LYS A O 1
ATOM 713 N N . GLN A 1 94 ? -2.842 10.169 3.431 1.00 94.00 94 GLN A N 1
ATOM 714 C CA . GLN A 1 94 ? -1.727 9.635 2.655 1.00 94.00 94 GLN A CA 1
ATOM 715 C C . GLN A 1 94 ? -1.391 10.568 1.489 1.00 94.00 94 GLN A C 1
ATOM 717 O O . GLN A 1 94 ? -2.251 10.952 0.694 1.00 94.00 94 GLN A O 1
ATOM 722 N N . GLY A 1 95 ? -0.118 10.955 1.407 1.00 93.88 95 GLY A N 1
ATOM 723 C CA . GLY A 1 95 ? 0.432 11.739 0.302 1.00 93.88 95 GLY A CA 1
ATOM 724 C C . GLY A 1 95 ? 1.196 10.879 -0.705 1.00 93.88 95 GLY A C 1
ATOM 725 O O . GLY A 1 95 ? 1.537 9.736 -0.403 1.00 93.88 95 GLY A O 1
ATOM 726 N N . LEU A 1 96 ? 1.543 11.443 -1.865 1.00 95.06 96 LEU A N 1
ATOM 727 C CA . LEU A 1 96 ? 2.516 10.835 -2.783 1.00 95.06 96 LEU A CA 1
ATOM 728 C C . LEU A 1 96 ? 3.949 11.048 -2.256 1.00 95.06 96 LEU A C 1
ATOM 730 O O . LEU A 1 96 ? 4.666 11.958 -2.679 1.00 95.06 96 LEU A O 1
ATOM 734 N N . THR A 1 97 ? 4.339 10.249 -1.262 1.00 94.88 97 THR A N 1
ATOM 735 C CA . THR A 1 97 ? 5.632 10.372 -0.569 1.00 94.88 97 THR A CA 1
ATOM 736 C C . THR A 1 97 ? 6.791 9.843 -1.415 1.00 94.88 97 THR A C 1
ATOM 738 O O . THR A 1 97 ? 6.585 9.124 -2.391 1.00 94.88 97 THR A O 1
ATOM 741 N N . SER A 1 98 ? 8.032 10.155 -1.025 1.00 93.31 98 SER A N 1
ATOM 742 C CA . SER A 1 98 ? 9.226 9.587 -1.671 1.00 93.31 98 SER A CA 1
ATOM 743 C C . SER A 1 98 ? 9.256 8.059 -1.616 1.00 93.31 98 SER A C 1
ATOM 745 O O . SER A 1 98 ? 9.632 7.439 -2.598 1.00 93.31 98 SER A O 1
ATOM 747 N N . GLN A 1 99 ? 8.786 7.447 -0.524 1.00 91.31 99 GLN A N 1
ATOM 748 C CA . GLN A 1 99 ? 8.673 5.988 -0.424 1.00 91.31 99 GLN A CA 1
ATOM 749 C C . GLN A 1 99 ? 7.673 5.409 -1.435 1.00 91.31 99 GLN A C 1
ATOM 751 O O . GLN A 1 99 ? 7.979 4.399 -2.057 1.00 91.31 99 GLN A O 1
ATOM 756 N N . LEU A 1 100 ? 6.506 6.042 -1.634 1.00 95.44 100 LEU A N 1
ATOM 757 C CA . LEU A 1 100 ? 5.562 5.567 -2.654 1.00 95.44 100 LEU A CA 1
ATOM 758 C C . LEU A 1 100 ? 6.146 5.739 -4.061 1.00 95.44 100 LEU A C 1
ATOM 760 O O . LEU A 1 100 ? 6.031 4.841 -4.882 1.00 95.44 100 LEU A O 1
ATOM 764 N N . LYS A 1 101 ? 6.820 6.863 -4.332 1.00 97.25 101 LYS A N 1
ATOM 765 C CA . LYS A 1 101 ? 7.492 7.099 -5.622 1.00 97.25 101 LYS A CA 1
ATOM 766 C C . LYS A 1 101 ? 8.583 6.066 -5.903 1.00 97.25 101 LYS A C 1
ATOM 768 O O . LYS A 1 101 ? 8.675 5.595 -7.030 1.00 97.25 101 LYS A O 1
ATOM 773 N N . ASP A 1 102 ? 9.368 5.706 -4.887 1.00 97.00 102 ASP A N 1
ATOM 774 C CA . ASP A 1 102 ? 10.377 4.649 -4.976 1.00 97.00 102 ASP A CA 1
ATOM 775 C C . ASP A 1 102 ? 9.736 3.310 -5.377 1.00 97.00 102 ASP A C 1
ATOM 777 O O . ASP A 1 102 ? 10.201 2.664 -6.312 1.00 97.00 102 ASP A O 1
ATOM 781 N N . GLY A 1 103 ? 8.637 2.928 -4.719 1.00 96.94 103 GLY A N 1
ATOM 782 C CA . GLY A 1 103 ? 7.923 1.685 -5.016 1.00 96.94 103 GLY A CA 1
ATOM 783 C C . GLY A 1 103 ? 7.245 1.675 -6.388 1.00 96.94 103 GLY A C 1
ATOM 784 O O . GLY A 1 103 ? 7.335 0.682 -7.103 1.00 96.94 103 GLY A O 1
ATOM 785 N N . ILE A 1 104 ? 6.629 2.788 -6.799 1.00 97.88 104 ILE A N 1
ATOM 786 C CA . ILE A 1 104 ? 6.043 2.942 -8.142 1.00 97.88 104 ILE A CA 1
ATOM 787 C C . ILE A 1 104 ? 7.130 2.802 -9.213 1.00 97.88 104 ILE A C 1
ATOM 789 O O . ILE A 1 104 ? 6.931 2.120 -10.217 1.00 97.88 104 ILE A O 1
ATOM 793 N N . ALA A 1 105 ? 8.289 3.435 -9.006 1.00 97.56 105 ALA A N 1
ATOM 794 C CA . ALA A 1 105 ? 9.410 3.338 -9.932 1.00 97.56 105 ALA A CA 1
ATOM 795 C C . ALA A 1 105 ? 9.951 1.903 -10.024 1.00 97.56 105 ALA A C 1
ATOM 797 O O . ALA A 1 105 ? 10.205 1.438 -11.135 1.00 97.56 105 ALA A O 1
ATOM 798 N N . GLN A 1 106 ? 10.069 1.201 -8.891 1.00 97.38 106 GLN A N 1
ATOM 799 C CA . GLN A 1 106 ? 10.497 -0.199 -8.853 1.00 97.38 106 GLN A CA 1
ATOM 800 C C . GLN A 1 106 ? 9.523 -1.108 -9.609 1.00 97.38 106 GLN A C 1
ATOM 802 O O . GLN A 1 106 ? 9.932 -1.788 -10.546 1.00 97.38 106 GLN A O 1
ATOM 807 N N . ALA A 1 107 ? 8.229 -1.055 -9.276 1.00 97.12 107 ALA A N 1
ATOM 808 C CA . ALA A 1 107 ? 7.213 -1.866 -9.944 1.00 97.12 107 ALA A CA 1
ATOM 809 C C . ALA A 1 107 ? 7.188 -1.597 -11.458 1.00 97.12 107 ALA A C 1
ATOM 811 O O . ALA A 1 107 ? 7.150 -2.523 -12.266 1.00 97.12 107 ALA A O 1
ATOM 812 N N . LYS A 1 108 ? 7.315 -0.327 -11.869 1.00 96.94 108 LYS A N 1
ATOM 813 C CA . LYS A 1 108 ? 7.411 0.044 -13.286 1.00 96.94 108 LYS A CA 1
ATOM 814 C C . LYS A 1 108 ? 8.645 -0.554 -13.969 1.00 96.94 108 LYS A C 1
ATOM 816 O O . LYS A 1 108 ? 8.533 -1.000 -15.110 1.00 96.94 108 LYS A O 1
ATOM 821 N N . ALA A 1 109 ? 9.806 -0.551 -13.313 1.00 96.19 109 ALA A N 1
ATOM 822 C CA . ALA A 1 109 ? 11.031 -1.143 -13.855 1.00 96.19 109 ALA A CA 1
ATOM 823 C C . ALA A 1 109 ? 10.891 -2.661 -14.063 1.00 96.19 109 ALA A C 1
ATOM 825 O O . ALA A 1 109 ? 11.367 -3.193 -15.065 1.00 96.19 109 ALA A O 1
ATOM 826 N N . GLU A 1 110 ? 10.162 -3.328 -13.170 1.00 95.69 110 GLU A N 1
ATOM 827 C CA . GLU A 1 110 ? 9.848 -4.761 -13.232 1.00 95.69 110 GLU A CA 1
ATOM 828 C C . GLU A 1 110 ? 8.668 -5.088 -14.162 1.00 95.69 110 GLU A C 1
ATOM 830 O O . GLU A 1 110 ? 8.333 -6.252 -14.361 1.00 95.69 110 GLU A O 1
ATOM 835 N N . LYS A 1 111 ? 8.049 -4.074 -14.787 1.00 97.00 111 LYS A N 1
ATOM 836 C CA . LYS A 1 111 ? 6.811 -4.210 -15.578 1.00 97.00 111 LYS A CA 1
ATOM 837 C C . LYS A 1 111 ? 5.663 -4.844 -14.773 1.00 97.00 111 LYS A C 1
ATOM 839 O O . LYS A 1 111 ? 4.797 -5.506 -15.343 1.00 97.00 111 LYS A O 1
ATOM 844 N N . ALA A 1 112 ? 5.654 -4.608 -13.465 1.00 97.31 112 ALA A N 1
ATOM 845 C CA . ALA A 1 112 ? 4.659 -5.071 -12.513 1.00 97.31 112 ALA A CA 1
ATOM 846 C C . ALA A 1 112 ? 3.810 -3.901 -11.979 1.00 97.31 112 ALA A C 1
ATOM 848 O O . ALA A 1 112 ? 4.021 -2.736 -12.329 1.00 97.31 112 ALA A O 1
ATOM 849 N N . ALA A 1 113 ? 2.819 -4.205 -11.140 1.00 98.19 113 ALA A N 1
ATOM 850 C CA . ALA A 1 113 ? 1.929 -3.200 -10.567 1.00 98.19 113 ALA A CA 1
ATOM 851 C C . ALA A 1 113 ? 2.374 -2.766 -9.163 1.00 98.19 113 ALA A C 1
ATOM 853 O O . ALA A 1 113 ? 2.924 -3.547 -8.387 1.00 98.19 113 ALA A O 1
ATOM 854 N N . TYR A 1 114 ? 2.075 -1.513 -8.818 1.00 98.56 114 TYR A N 1
ATOM 855 C CA . TYR A 1 114 ? 2.206 -1.002 -7.458 1.00 98.56 114 TYR A CA 1
ATOM 856 C C . TYR A 1 114 ? 0.824 -0.909 -6.806 1.00 98.56 114 TYR A C 1
ATOM 858 O O . TYR A 1 114 ? -0.010 -0.092 -7.205 1.00 98.56 114 TYR A O 1
ATOM 866 N N . HIS A 1 115 ? 0.576 -1.750 -5.808 1.00 98.62 115 HIS A N 1
ATOM 867 C CA . HIS A 1 115 ? -0.666 -1.807 -5.051 1.00 98.62 115 HIS A CA 1
ATOM 868 C C . HIS A 1 115 ? -0.523 -1.016 -3.749 1.00 98.62 115 HIS A C 1
ATOM 870 O O . HIS A 1 115 ? 0.364 -1.283 -2.939 1.00 98.62 115 HIS A O 1
ATOM 876 N N . LEU A 1 116 ? -1.427 -0.065 -3.517 1.00 98.25 116 LEU A N 1
ATOM 877 C CA . LEU A 1 116 ? -1.508 0.679 -2.261 1.00 98.25 116 LEU A CA 1
ATOM 878 C C . LEU A 1 116 ? -2.787 0.288 -1.524 1.00 98.25 116 LEU A C 1
ATOM 880 O O . LEU A 1 116 ? -3.874 0.516 -2.044 1.00 98.25 116 LEU A O 1
ATOM 884 N N . VAL A 1 117 ? -2.669 -0.240 -0.307 1.00 97.81 117 VAL A N 1
ATOM 885 C CA . VAL A 1 117 ? -3.809 -0.595 0.549 1.00 97.81 117 VAL A CA 1
ATOM 886 C C . VAL A 1 117 ? -3.934 0.417 1.689 1.00 97.81 117 VAL A C 1
ATOM 888 O O . VAL A 1 117 ? -2.993 0.602 2.462 1.00 97.81 117 VAL A O 1
ATOM 891 N N . THR A 1 118 ? -5.087 1.073 1.831 1.00 96.12 118 THR A N 1
ATOM 892 C CA . THR A 1 118 ? -5.317 2.080 2.888 1.00 96.12 118 THR A CA 1
ATOM 893 C C . THR A 1 118 ? -6.536 1.777 3.751 1.00 96.12 118 THR A C 1
ATOM 895 O O . THR A 1 118 ? -7.410 1.003 3.363 1.00 96.12 118 THR A O 1
ATOM 898 N N . ALA A 1 119 ? -6.622 2.426 4.916 1.00 93.88 119 ALA A N 1
ATOM 899 C CA . ALA A 1 119 ? -7.828 2.393 5.743 1.00 93.88 119 ALA A CA 1
ATOM 900 C C . ALA A 1 119 ? -9.032 3.046 5.011 1.00 93.88 119 ALA A C 1
ATOM 902 O O . ALA A 1 119 ? -8.810 3.879 4.123 1.00 93.88 119 ALA A O 1
ATOM 903 N N . PRO A 1 120 ? -10.287 2.698 5.379 1.00 93.38 120 PRO A N 1
ATOM 904 C CA . PRO A 1 120 ? -11.505 3.168 4.711 1.00 93.38 120 PRO A CA 1
ATOM 905 C C . PRO A 1 120 ? -11.577 4.675 4.497 1.00 93.38 120 PRO A C 1
ATOM 907 O O . PRO A 1 120 ? -11.856 5.148 3.401 1.00 93.38 120 PRO A O 1
ATOM 910 N N . GLU A 1 121 ? -11.281 5.430 5.550 1.00 93.44 121 GLU A N 1
ATOM 911 C CA . GLU A 1 121 ? -11.458 6.881 5.559 1.00 93.44 121 GLU A CA 1
ATOM 912 C C . GLU A 1 121 ? -10.131 7.632 5.334 1.00 93.44 121 GLU A C 1
ATOM 914 O O . GLU A 1 121 ? -10.024 8.830 5.615 1.00 93.44 121 GLU A O 1
ATOM 919 N N . THR A 1 122 ? -9.090 6.952 4.828 1.00 92.75 122 THR A N 1
ATOM 920 C CA . THR A 1 122 ? -7.805 7.594 4.521 1.00 92.75 122 THR A CA 1
ATOM 921 C C . THR A 1 122 ? -7.983 8.665 3.445 1.00 92.75 122 THR A C 1
ATOM 923 O O . THR A 1 122 ? -8.266 8.382 2.283 1.00 92.75 122 THR A O 1
ATOM 926 N N . LYS A 1 123 ? -7.712 9.923 3.800 1.00 93.56 123 LYS A N 1
ATOM 927 C CA . LYS A 1 123 ? -7.736 11.047 2.856 1.00 93.56 123 LYS A CA 1
ATOM 928 C C . LYS A 1 123 ? -6.490 11.025 1.968 1.00 93.56 123 LYS A C 1
ATOM 930 O O . LYS A 1 123 ? -5.373 11.229 2.451 1.00 93.56 123 LYS A O 1
ATOM 935 N N . LEU A 1 124 ? -6.668 10.826 0.666 1.00 94.12 124 LEU A N 1
ATOM 936 C CA . LEU A 1 124 ? -5.570 10.842 -0.304 1.00 94.12 124 LEU A CA 1
ATOM 937 C C . LEU A 1 124 ? -5.286 12.266 -0.792 1.00 94.12 124 LEU A C 1
ATOM 939 O O . LEU A 1 124 ? -6.205 13.030 -1.080 1.00 94.12 124 LEU A O 1
ATOM 943 N N . SER A 1 125 ? -4.013 12.640 -0.912 1.00 96.12 125 SER A N 1
ATOM 944 C CA . SER A 1 125 ? -3.629 13.921 -1.525 1.00 96.12 125 SER A CA 1
ATOM 945 C C . SER A 1 125 ? -3.961 13.965 -3.021 1.00 96.12 125 SER A C 1
ATOM 947 O O . SER A 1 125 ? -3.879 12.927 -3.672 1.00 96.12 125 SER A O 1
ATOM 949 N N . GLY A 1 126 ? -4.201 15.157 -3.581 1.00 97.06 126 GLY A N 1
ATOM 950 C CA . GLY A 1 126 ? -4.420 15.351 -5.024 1.00 97.06 126 GLY A CA 1
ATOM 951 C C . GLY A 1 126 ? -3.386 14.649 -5.921 1.00 97.06 126 GLY A C 1
ATOM 952 O O . GLY A 1 126 ? -3.790 13.840 -6.746 1.00 97.06 126 GLY A O 1
ATOM 953 N N . PRO A 1 127 ? -2.065 14.820 -5.703 1.00 98.12 127 PRO A N 1
ATOM 954 C CA . PRO A 1 127 ? -1.048 14.127 -6.503 1.00 98.12 127 PRO A CA 1
ATOM 955 C C . PRO A 1 127 ? -1.129 12.595 -6.453 1.00 98.12 127 PRO A C 1
ATOM 957 O O . PRO A 1 127 ? -0.839 11.927 -7.438 1.00 98.12 127 PRO A O 1
ATOM 960 N N . LEU A 1 128 ? -1.522 12.026 -5.309 1.00 96.69 128 LEU A N 1
ATOM 961 C CA . LEU A 1 128 ? -1.711 10.579 -5.189 1.00 96.69 128 LEU A CA 1
ATOM 962 C C . LEU A 1 128 ? -2.975 10.121 -5.927 1.00 96.69 128 LEU A C 1
ATOM 964 O O . LEU A 1 128 ? -2.947 9.086 -6.579 1.00 96.69 128 LEU A O 1
ATOM 968 N N . GLN A 1 129 ? -4.056 10.903 -5.867 1.00 97.94 129 GLN A N 1
ATOM 969 C CA . GLN A 1 129 ? -5.267 10.633 -6.648 1.00 97.94 129 GLN A CA 1
ATOM 970 C C . GLN A 1 129 ? -4.984 10.689 -8.156 1.00 97.94 129 GLN A C 1
ATOM 972 O O . GLN A 1 129 ? -5.448 9.821 -8.885 1.00 97.94 129 GLN A O 1
ATOM 977 N N . THR A 1 130 ? -4.167 11.644 -8.615 1.00 98.19 130 THR A N 1
ATOM 978 C CA . THR A 1 130 ? -3.704 11.709 -10.010 1.00 98.19 130 THR A CA 1
ATOM 979 C C . THR A 1 130 ? -2.926 10.454 -10.404 1.00 98.19 130 THR A C 1
ATOM 981 O O . THR A 1 130 ? -3.256 9.839 -11.409 1.00 98.19 130 THR A O 1
ATOM 984 N N . ALA A 1 131 ? -1.965 10.007 -9.587 1.00 98.06 131 ALA A N 1
ATOM 985 C CA . ALA A 1 131 ? -1.208 8.782 -9.865 1.00 98.06 131 ALA A CA 1
ATOM 986 C C . ALA A 1 131 ? -2.107 7.528 -9.950 1.00 98.06 131 ALA A C 1
ATOM 988 O O . ALA A 1 131 ? -1.860 6.642 -10.767 1.00 98.06 131 ALA A O 1
ATOM 989 N N . ILE A 1 132 ? -3.170 7.460 -9.139 1.00 98.44 132 ILE A N 1
ATOM 990 C CA . ILE A 1 132 ? -4.184 6.395 -9.223 1.00 98.44 132 ILE A CA 1
ATOM 991 C C . ILE A 1 132 ? -4.977 6.504 -10.531 1.00 98.44 132 ILE A C 1
ATOM 993 O O . ILE A 1 132 ? -5.123 5.513 -11.240 1.00 98.44 132 ILE A O 1
ATOM 997 N N . ALA A 1 133 ? -5.457 7.701 -10.882 1.00 98.25 133 ALA A N 1
ATOM 998 C CA . ALA A 1 133 ? -6.223 7.934 -12.108 1.00 98.25 133 ALA A CA 1
ATOM 999 C C . ALA A 1 133 ? -5.414 7.637 -13.384 1.00 98.25 133 ALA A C 1
ATOM 1001 O O . ALA A 1 133 ? -5.967 7.166 -14.373 1.00 98.25 133 ALA A O 1
ATOM 1002 N N . GLU A 1 134 ? -4.101 7.865 -13.349 1.00 97.69 134 GLU A N 1
ATOM 1003 C CA . GLU A 1 134 ? -3.159 7.534 -14.426 1.00 97.69 134 GLU A CA 1
ATOM 1004 C C . GLU A 1 134 ? -2.762 6.046 -14.459 1.00 97.69 134 GLU A C 1
ATOM 1006 O O . GLU A 1 134 ? -1.966 5.639 -15.305 1.00 97.69 134 GLU A O 1
ATOM 1011 N N . GLY A 1 135 ? -3.272 5.222 -13.536 1.00 97.62 135 GLY A N 1
ATOM 1012 C CA . GLY A 1 135 ? -2.968 3.791 -13.466 1.00 97.62 135 GLY A CA 1
ATOM 1013 C C . GLY A 1 135 ? -1.566 3.460 -12.944 1.00 97.62 135 GLY A C 1
ATOM 1014 O O . GLY A 1 135 ? -1.135 2.315 -13.040 1.00 97.62 135 GLY A O 1
ATOM 1015 N N . GLN A 1 136 ? -0.844 4.430 -12.373 1.00 97.81 136 GLN A N 1
ATOM 1016 C CA . GLN A 1 136 ? 0.472 4.198 -11.760 1.00 97.81 136 GLN A CA 1
ATOM 1017 C C . GLN A 1 136 ? 0.362 3.482 -10.408 1.00 97.81 136 GLN A C 1
ATOM 1019 O O . GLN A 1 136 ? 1.324 2.867 -9.951 1.00 97.81 136 GLN A O 1
ATOM 1024 N N . VAL A 1 137 ? -0.798 3.591 -9.754 1.00 98.56 137 VAL A N 1
ATOM 1025 C CA . VAL A 1 137 ? -1.098 2.970 -8.462 1.00 98.56 137 VAL A CA 1
ATOM 1026 C C . VAL A 1 137 ? -2.440 2.257 -8.547 1.00 98.56 137 VAL A C 1
ATOM 1028 O O . VAL A 1 137 ? -3.461 2.881 -8.828 1.00 98.56 137 VAL A O 1
ATOM 1031 N N . VAL A 1 138 ? -2.456 0.967 -8.220 1.00 98.50 138 VAL A N 1
ATOM 1032 C CA . VAL A 1 138 ? -3.694 0.217 -7.996 1.00 98.50 138 VAL A CA 1
ATOM 1033 C C . VAL A 1 138 ? -4.089 0.400 -6.532 1.00 98.50 138 VAL A C 1
ATOM 1035 O O . VAL A 1 138 ? -3.461 -0.159 -5.632 1.00 98.50 138 VAL A O 1
ATOM 1038 N N . HIS A 1 139 ? -5.098 1.227 -6.270 1.00 98.19 139 HIS A N 1
ATOM 1039 C CA . HIS A 1 139 ? -5.524 1.542 -4.905 1.00 98.19 139 HIS A CA 1
ATOM 1040 C C . HIS A 1 139 ? -6.600 0.576 -4.404 1.00 98.19 139 HIS A C 1
ATOM 1042 O O . HIS A 1 139 ? -7.595 0.324 -5.078 1.00 98.19 139 HIS A O 1
ATOM 1048 N N . HIS A 1 140 ? -6.394 0.069 -3.191 1.00 97.62 140 HIS A N 1
ATOM 1049 C CA . HIS A 1 140 ? -7.304 -0.803 -2.463 1.00 97.62 140 HIS A CA 1
ATOM 1050 C C . HIS A 1 140 ? -7.688 -0.129 -1.156 1.00 97.62 140 HIS A C 1
ATOM 1052 O O . HIS A 1 140 ? -6.849 0.421 -0.440 1.00 97.62 140 HIS A O 1
ATOM 1058 N N . THR A 1 141 ? -8.966 -0.200 -0.818 1.00 96.25 141 THR A N 1
ATOM 1059 C CA . THR A 1 141 ? -9.473 0.303 0.456 1.00 96.25 141 THR A CA 1
ATOM 1060 C C . THR A 1 141 ? -9.894 -0.880 1.313 1.00 96.25 141 THR A C 1
ATOM 1062 O O . THR A 1 141 ? -10.698 -1.706 0.885 1.00 96.25 141 THR A O 1
ATOM 1065 N N . MET A 1 142 ? -9.331 -0.978 2.518 1.00 94.38 142 MET A N 1
ATOM 1066 C CA . MET A 1 142 ? -9.731 -1.994 3.491 1.00 94.38 142 MET A CA 1
ATOM 1067 C C . MET A 1 142 ? -11.214 -1.822 3.824 1.00 94.38 142 MET A C 1
ATOM 1069 O O . MET A 1 142 ? -11.723 -0.706 3.832 1.00 94.38 142 MET A O 1
ATOM 1073 N N . SER A 1 143 ? -11.912 -2.910 4.142 1.00 94.81 143 SER A N 1
ATOM 1074 C CA . SER A 1 143 ? -13.286 -2.820 4.646 1.00 94.81 143 SER A CA 1
ATOM 1075 C C . SER A 1 143 ? -13.304 -2.755 6.172 1.00 94.81 143 SER A C 1
ATOM 1077 O O . SER A 1 143 ? -12.474 -3.373 6.841 1.00 94.81 143 SER A O 1
ATOM 1079 N N . GLU A 1 144 ? -14.294 -2.065 6.745 1.00 94.12 144 GLU A N 1
ATOM 1080 C CA . GLU A 1 144 ? -14.491 -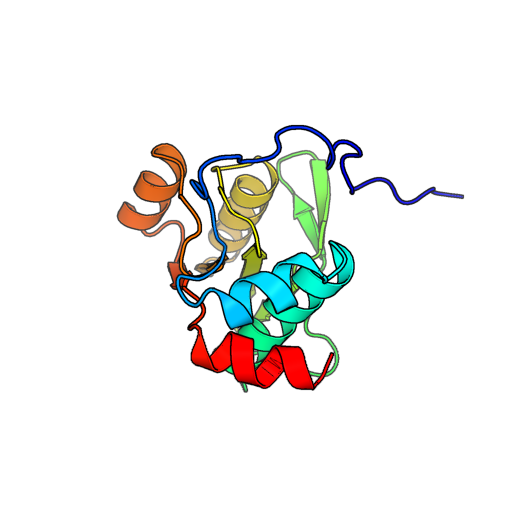2.069 8.202 1.00 94.12 144 GLU A CA 1
ATOM 1081 C C . GLU A 1 144 ? -14.713 -3.482 8.751 1.00 94.12 144 GLU A C 1
ATOM 1083 O O . GLU A 1 144 ? -14.280 -3.779 9.859 1.00 94.12 144 GLU A O 1
ATOM 1088 N N . SER A 1 145 ? -15.337 -4.374 7.974 1.00 94.94 145 SER A N 1
ATOM 1089 C CA . SER A 1 145 ? -15.544 -5.762 8.391 1.00 94.94 145 SER A CA 1
ATOM 1090 C C . SER A 1 145 ? -14.233 -6.549 8.441 1.00 94.94 145 SER A C 1
ATOM 1092 O O . SER A 1 145 ? -14.030 -7.308 9.384 1.00 94.94 145 SER A O 1
ATOM 1094 N N . ALA A 1 146 ? -13.320 -6.353 7.482 1.00 94.69 146 ALA A N 1
ATOM 1095 C CA . ALA A 1 146 ? -11.985 -6.953 7.531 1.00 94.69 146 ALA A CA 1
ATOM 1096 C C . ALA A 1 146 ? -11.184 -6.434 8.731 1.00 94.69 146 ALA A C 1
ATOM 1098 O O . ALA A 1 146 ? -10.569 -7.223 9.446 1.00 94.69 146 ALA A O 1
ATOM 1099 N N . ILE A 1 147 ? -11.266 -5.130 9.0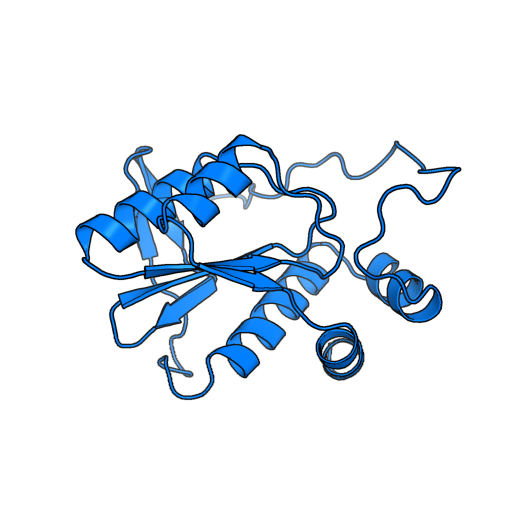04 1.00 94.88 147 ILE A N 1
ATOM 1100 C CA . ILE A 1 147 ? -10.627 -4.521 10.174 1.00 94.88 147 ILE A CA 1
ATOM 1101 C C . ILE A 1 147 ? -11.199 -5.098 11.471 1.00 94.88 147 ILE A C 1
ATOM 1103 O O . ILE A 1 147 ? -10.435 -5.525 12.330 1.00 94.88 147 ILE A O 1
ATOM 1107 N N . ALA A 1 148 ? -12.525 -5.168 11.600 1.00 95.00 148 ALA A N 1
ATOM 1108 C CA . ALA A 1 148 ? -13.188 -5.702 12.786 1.00 95.00 148 ALA A CA 1
ATOM 1109 C C . ALA A 1 148 ? -12.865 -7.180 13.038 1.00 95.00 148 ALA A C 1
ATOM 1111 O O . ALA A 1 148 ? -12.730 -7.576 14.189 1.00 95.00 148 ALA A O 1
ATOM 1112 N N . ARG A 1 149 ? -12.713 -7.997 11.988 1.00 94.94 149 ARG A N 1
ATOM 1113 C CA . ARG A 1 149 ? -12.266 -9.390 12.145 1.00 94.94 149 ARG A CA 1
ATOM 1114 C C . ARG A 1 149 ? -10.813 -9.453 12.613 1.00 94.94 149 ARG A C 1
ATOM 1116 O O . ARG A 1 149 ? -10.520 -10.090 13.616 1.00 94.94 149 ARG A O 1
ATOM 1123 N N . THR A 1 150 ? -9.923 -8.742 11.930 1.00 93.19 150 THR A N 1
ATOM 1124 C CA . THR A 1 150 ? -8.471 -8.849 12.145 1.00 93.19 150 THR A CA 1
ATOM 1125 C C . THR A 1 150 ? -8.020 -8.229 13.467 1.00 93.19 150 THR A C 1
ATOM 1127 O O . THR A 1 150 ? -7.112 -8.731 14.115 1.00 93.19 150 THR A O 1
ATOM 1130 N N . ILE A 1 151 ? -8.666 -7.154 13.926 1.00 89.94 151 ILE A N 1
ATOM 1131 C CA . ILE A 1 151 ? -8.287 -6.504 15.189 1.00 89.94 151 ILE A CA 1
ATOM 1132 C C . ILE A 1 151 ? -8.506 -7.409 16.409 1.00 89.94 151 ILE A C 1
ATOM 1134 O O . ILE A 1 151 ? -7.863 -7.213 17.432 1.00 89.94 151 ILE A O 1
ATOM 1138 N N . THR A 1 152 ? -9.393 -8.405 16.307 1.00 84.69 152 THR A N 1
ATOM 1139 C CA . THR A 1 152 ? -9.648 -9.370 17.390 1.00 84.69 152 THR A CA 1
ATOM 1140 C C . THR A 1 152 ? -8.572 -10.448 17.515 1.00 84.69 152 THR A C 1
ATOM 1142 O O . THR A 1 152 ? -8.571 -11.185 18.497 1.00 84.69 152 THR A O 1
ATOM 1145 N N . THR A 1 153 ? -7.666 -10.536 16.539 1.00 81.19 153 THR A N 1
ATOM 1146 C CA . THR A 1 153 ? -6.596 -11.539 16.475 1.00 81.19 153 THR A CA 1
ATOM 1147 C C . THR A 1 153 ? -5.196 -10.940 16.657 1.00 81.19 153 THR A C 1
ATOM 1149 O O . THR A 1 153 ? -4.217 -11.666 16.492 1.00 81.19 153 THR A O 1
ATOM 1152 N N . LEU A 1 154 ? -5.095 -9.634 16.943 1.00 70.38 154 LEU A N 1
ATOM 1153 C CA . LEU A 1 154 ? -3.845 -8.914 17.245 1.00 70.38 154 LEU A CA 1
ATOM 1154 C C . LEU A 1 154 ? -3.464 -9.025 18.721 1.00 70.38 154 LEU A C 1
ATOM 1156 O O . LEU A 1 154 ? -2.242 -9.060 18.984 1.00 70.38 154 LEU A O 1
#

Sequence (154 aa):
MASGQGYVDHAAHWVDVLGLASHVKNKQLQRQIDALTPQQKGALGESIAKDTFAGQFDEANPRSSYAAISGKTRITDITLNNQSIVETKFVKKQGLTSQLKDGIAQAKAEKAAYHLVTAPETKLSGPLQTAIAEGQVVHHTMSESAIARTITTL

Foldseek 3Di:
DDDDDPDPPDPDDDPPPPCPFFLDPDPVLSVLVVPDDPVVLQVLQLVLVCVVCPPFADPVDQKDWDQFPVRDIDIASGQGPLREGEHEDADREDECDPVVVRNLVRCVVSVHAHEYEYRQNYHYDPVVVVCVVVRSYHYHYGDSVSSVVSSVVD

pLDDT: mean 85.87, std 20.08, range [28.3, 98.62]

InterPro domains:
  IPR028903 Tox-REase-7 domain [PF15649] (62-128)

Radius of gyration: 15.79 Å; chains: 1; bounding box: 43×36×37 Å

Organism: NCBI:txid99807

Secondary structure (DSSP, 8-state):
------S-S---S---TT----SSS-HHHHHHHHTS-HHHHHHHHHHHHHHHTTTSS-SSS---EEE-TTS-EEE-SEE-TTS-EEEEE--SEE---HHHHHHHHHHHHTT--EEEEE-TT-EE-HHHHHHHHTTSSEEEE--HHHHHHHGGG-